Protein AF-A0A7W7J0P4-F1 (afdb_monomer)

Foldseek 3Di:
DVVVVVVVVVVVVVVVVVVLVQVVVLVVQLQVCLQVLNLVSNVVQADPQAWEKEWEADPPPGIDIDTDDSVVVNVVSNPPDPPKHKHKAWDDWDWDDDPQKIKIKTWTFIDIPNHTDWTKIKIWIWGQDPNHIHTRYIYMYTGD

Nearest PDB structures (foldseek):
  2rgq-assembly1_A  TM=7.871E-01  e=9.378E-07  Nostoc punctiforme PCC 73102
  3cnx-assembly1_A  TM=7.453E-01  e=5.938E-07  Streptomyces avermitilis
  3gwr-assembly1_A  TM=6.863E-01  e=5.834E-06  Thiobacillus denitrificans ATCC 25259
  6ihj-assembly1_B  TM=7.638E-01  e=4.308E-05  Drosophila melanogaster
  4j9a-assembly4_D  TM=6.340E-01  e=1.253E-03  Pseudomonas aeruginosa PAO1

Secondary structure (DSSP, 8-state):
-HHHHHHHHHHHHHHHHHHHHHHHHHHHHHHHHHHTT-HHHHHTTEEEEEEEEEEEE-TTT--EEEEE-HHHHHHHHHTS-TT--EEEEE---EEEEETTEEEEEEEEEEEETTEEEEEEEEEEEEEEETTEEEEEEEEEEEE-

Solvent-accessible surface area (backbone atoms only — not comparable to full-atom values): 7661 Å² total; per-residue (Å²): 108,73,66,59,55,53,53,51,54,52,54,54,51,52,51,56,53,50,51,54,52,52,53,51,50,43,52,50,47,32,50,50,14,57,65,68,36,32,46,69,54,26,48,76,32,40,41,98,73,44,46,40,36,39,32,44,52,40,97,86,83,46,74,43,80,45,81,48,57,64,70,57,53,40,48,52,46,55,62,55,56,87,88,62,50,59,47,76,45,76,74,50,82,48,79,48,76,58,92,55,34,36,41,36,44,30,40,33,42,32,28,46,73,90,35,84,63,35,34,37,36,38,41,38,33,33,38,53,56,94,91,37,69,23,36,39,33,41,38,35,40,42,39,111

InterPro domains:
  IPR032710 NTF2-like domain superfamily [SSF54427] (18-143)

Sequence (144 aa):
MKFYLILLSLLFSCNCIAQKQELQRTIEQFFEGFHQKDSIKMKLVCSDKMILQSISENSIKGNKLSDESVKDFYKSIATIPTNLKFQEKILSYSIQIDGSMAHVWTPYEFYVNDKLSHSGVNAFTLFKENDKWKIIYLIDTRRK

Organism: NCBI:txid1617283

Structure (mmCIF, N/CA/C/O backbone):
data_AF-A0A7W7J0P4-F1
#
_entry.id   AF-A0A7W7J0P4-F1
#
loop_
_atom_site.group_PDB
_atom_site.id
_atom_site.type_symbol
_atom_site.label_atom_id
_atom_site.label_alt_id
_atom_site.label_comp_id
_atom_site.label_asym_id
_atom_site.label_entity_id
_atom_site.label_seq_id
_atom_site.pdbx_PDB_ins_code
_atom_site.Cartn_x
_atom_site.Cartn_y
_atom_site.Cartn_z
_atom_site.occupancy
_atom_site.B_iso_or_equiv
_atom_site.auth_seq_id
_atom_site.auth_comp_id
_atom_site.auth_asym_id
_atom_site.auth_atom_id
_atom_site.pdbx_PDB_model_num
ATOM 1 N N . MET A 1 1 ? -12.323 20.250 40.660 1.00 62.19 1 MET A N 1
ATOM 2 C CA . MET A 1 1 ? -12.728 20.406 39.240 1.00 62.19 1 MET A CA 1
ATOM 3 C C . MET A 1 1 ? -11.533 20.513 38.289 1.00 62.19 1 MET A C 1
ATOM 5 O O . MET A 1 1 ? -11.464 19.697 37.384 1.00 62.19 1 MET A O 1
ATOM 9 N N . LYS A 1 2 ? -10.552 21.411 38.509 1.00 72.81 2 LYS A N 1
ATOM 10 C CA . LYS A 1 2 ? -9.335 21.509 37.662 1.00 72.81 2 LYS A CA 1
ATOM 11 C C . LYS A 1 2 ? -8.554 20.191 37.512 1.00 72.81 2 LYS A C 1
ATOM 13 O O . LYS A 1 2 ? -8.187 19.841 36.402 1.00 72.81 2 LYS A O 1
ATOM 18 N N . PHE A 1 3 ? -8.360 19.437 38.598 1.00 82.31 3 PHE A N 1
ATOM 19 C CA . PHE A 1 3 ? -7.656 18.145 38.554 1.00 82.31 3 PHE A CA 1
ATOM 20 C C . PHE A 1 3 ? -8.370 17.098 37.678 1.00 82.31 3 PHE A C 1
ATOM 22 O O . PHE A 1 3 ? -7.740 16.460 36.845 1.00 82.31 3 PHE A O 1
ATOM 29 N N . TYR A 1 4 ? -9.698 16.985 37.794 1.00 83.81 4 TYR A N 1
ATOM 30 C CA . TYR A 1 4 ? -10.500 16.075 36.967 1.00 83.81 4 TYR A CA 1
ATOM 31 C C . TYR A 1 4 ? -10.502 16.470 35.482 1.00 83.81 4 TYR A C 1
ATOM 33 O O . TYR A 1 4 ? -10.472 15.595 34.624 1.00 83.81 4 TYR A O 1
ATOM 41 N N . LEU A 1 5 ? -10.474 17.773 35.172 1.00 81.56 5 LEU A N 1
ATOM 42 C CA . LEU A 1 5 ? -10.350 18.267 33.794 1.00 81.56 5 LEU A CA 1
ATOM 43 C C . LEU A 1 5 ? -8.983 17.928 33.177 1.00 81.56 5 LEU A C 1
ATOM 45 O O . LEU A 1 5 ? -8.928 17.532 32.017 1.00 81.56 5 LEU A O 1
ATOM 49 N N . ILE A 1 6 ? -7.899 18.033 33.955 1.00 84.19 6 ILE A N 1
ATOM 50 C CA . ILE A 1 6 ? -6.547 17.634 33.525 1.00 84.19 6 ILE A CA 1
ATOM 51 C C . ILE A 1 6 ? -6.470 16.117 33.310 1.00 84.19 6 ILE A C 1
ATOM 53 O O . ILE A 1 6 ? -5.892 15.653 32.331 1.00 84.19 6 ILE A O 1
ATOM 57 N N . LEU A 1 7 ? -7.076 15.329 34.200 1.00 83.62 7 LEU A N 1
ATOM 58 C CA . LEU A 1 7 ? -7.094 13.874 34.063 1.00 83.62 7 LEU A CA 1
ATOM 59 C C . LEU A 1 7 ? -7.886 13.430 32.822 1.00 83.62 7 LEU A C 1
ATOM 61 O O . LEU A 1 7 ? -7.439 12.552 32.089 1.00 83.62 7 LEU A O 1
ATOM 65 N N . LEU A 1 8 ? -9.029 14.067 32.547 1.00 83.38 8 LEU A N 1
ATOM 66 C CA . LEU A 1 8 ? -9.840 13.771 31.366 1.00 83.38 8 LEU A CA 1
ATOM 67 C C . LEU A 1 8 ? -9.095 14.104 30.062 1.00 83.38 8 LEU A C 1
ATOM 69 O O . LEU A 1 8 ? -9.104 13.297 29.135 1.00 83.38 8 LEU A O 1
ATOM 73 N N . SER A 1 9 ? -8.404 15.248 29.987 1.00 78.88 9 SER A N 1
ATOM 74 C CA . SER A 1 9 ? -7.643 15.628 28.786 1.00 78.88 9 SER A CA 1
ATOM 75 C C . SER A 1 9 ? -6.445 14.706 28.514 1.00 78.88 9 SER A C 1
ATOM 77 O O . SER A 1 9 ? -6.151 14.402 27.352 1.00 78.88 9 SER A O 1
ATOM 79 N N . LEU A 1 10 ? -5.792 14.199 29.566 1.00 82.31 10 LEU A N 1
ATOM 80 C CA . LEU A 1 10 ? -4.732 13.189 29.459 1.00 82.31 10 LEU A CA 1
ATOM 81 C C . LEU A 1 10 ? -5.251 11.882 28.839 1.00 82.31 10 LEU A C 1
ATOM 83 O O . LEU A 1 10 ? -4.636 11.361 27.908 1.00 82.31 10 LEU A O 1
ATOM 87 N N . LEU A 1 11 ? -6.412 11.390 29.285 1.00 81.19 11 LEU A N 1
ATOM 88 C CA . LEU A 1 11 ? -7.006 10.151 28.766 1.00 81.19 11 LEU A CA 1
ATOM 89 C C . LEU A 1 11 ? -7.367 10.251 27.275 1.00 81.19 11 LEU A C 1
ATOM 91 O O . LEU A 1 11 ? -7.097 9.320 26.513 1.00 81.19 11 LEU A O 1
ATOM 95 N N . PHE A 1 12 ? -7.924 11.380 26.825 1.00 74.75 12 PHE A N 1
ATOM 96 C CA . PHE A 1 12 ? -8.232 11.593 25.403 1.00 74.75 12 PHE A CA 1
ATOM 97 C C . PHE A 1 12 ? -6.973 11.625 24.525 1.00 74.75 12 PHE A C 1
ATOM 99 O O . PHE A 1 12 ? -6.954 11.039 23.440 1.00 74.75 12 PHE A O 1
ATOM 106 N N . SER A 1 13 ? -5.902 12.257 25.008 1.00 78.00 13 SER A N 1
ATOM 107 C CA . SER A 1 13 ? -4.634 12.351 24.275 1.00 78.00 13 SER A CA 1
ATOM 108 C C . SER A 1 13 ? -3.982 10.975 24.086 1.00 78.00 13 SER A C 1
ATOM 110 O O . SER A 1 13 ? -3.532 10.652 22.986 1.00 78.00 13 SER A O 1
ATOM 112 N N . CYS A 1 14 ? -3.999 10.125 25.121 1.00 79.12 14 CYS A N 1
ATOM 113 C CA . CYS A 1 14 ? -3.495 8.750 25.041 1.00 79.12 14 CYS A CA 1
ATOM 114 C C . CYS A 1 14 ? -4.261 7.897 24.019 1.00 79.12 14 CYS A C 1
ATOM 116 O O . CYS A 1 14 ? -3.639 7.157 23.259 1.00 79.12 14 CYS A O 1
ATOM 118 N N . ASN A 1 15 ? -5.591 8.029 23.957 1.00 79.56 15 ASN A N 1
ATOM 119 C CA . ASN A 1 15 ? -6.412 7.297 22.987 1.00 79.56 15 ASN A CA 1
ATOM 120 C C . ASN A 1 15 ? -6.069 7.674 21.537 1.00 79.56 15 ASN A C 1
ATOM 122 O O . ASN A 1 15 ? -5.945 6.796 20.688 1.00 79.56 15 ASN A O 1
ATOM 126 N N . CYS A 1 16 ? -5.859 8.963 21.254 1.00 81.31 16 CYS A N 1
ATOM 1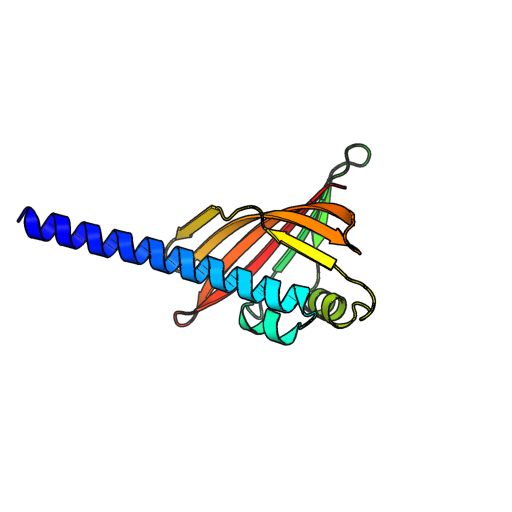27 C CA . CYS A 1 16 ? -5.465 9.421 19.918 1.00 81.31 16 CYS A CA 1
ATOM 128 C C . CYS A 1 16 ? -4.097 8.855 19.496 1.00 81.31 16 CYS A C 1
ATOM 130 O O . CYS A 1 16 ? -3.936 8.383 18.370 1.00 81.31 16 CYS A O 1
ATOM 132 N N . ILE A 1 17 ? -3.119 8.847 20.410 1.00 86.25 17 ILE A N 1
ATOM 133 C CA . ILE A 1 17 ? -1.790 8.271 20.151 1.00 86.25 17 ILE A CA 1
ATOM 134 C C . ILE A 1 17 ? -1.894 6.763 19.887 1.00 86.25 17 ILE A C 1
ATOM 136 O O . ILE A 1 17 ? -1.303 6.272 18.925 1.00 86.25 17 ILE A O 1
ATOM 140 N N . ALA A 1 18 ? -2.680 6.040 20.690 1.00 89.25 18 ALA A N 1
ATOM 141 C CA . ALA A 1 18 ? -2.889 4.605 20.521 1.00 89.25 18 ALA A CA 1
ATOM 142 C C . ALA A 1 18 ? -3.512 4.269 19.155 1.00 89.25 18 ALA A C 1
ATOM 144 O O . ALA A 1 18 ? -2.993 3.414 18.441 1.00 89.25 18 ALA A O 1
ATOM 145 N N . GLN A 1 19 ? -4.551 4.999 18.737 1.00 90.25 19 GLN A N 1
ATOM 146 C CA . GLN A 1 19 ? -5.185 4.777 17.432 1.00 90.25 19 GLN A CA 1
ATOM 147 C C . GLN A 1 19 ? -4.230 5.043 16.262 1.00 90.25 19 GLN A C 1
ATOM 149 O O . GLN A 1 19 ? -4.186 4.263 15.312 1.00 90.25 19 GLN A O 1
ATOM 154 N N . LYS A 1 20 ? -3.416 6.107 16.332 1.00 94.50 20 LYS A N 1
ATOM 155 C CA . LYS A 1 20 ? -2.379 6.371 15.319 1.00 94.50 20 LYS A CA 1
ATOM 156 C C . LYS A 1 20 ? -1.368 5.229 15.232 1.00 94.50 20 LYS A C 1
ATOM 158 O O . LYS A 1 20 ? -0.985 4.837 14.132 1.00 94.50 20 LYS A O 1
ATOM 163 N N . GLN A 1 21 ? -0.967 4.669 16.372 1.00 96.06 21 GLN A N 1
ATOM 164 C CA . GLN A 1 21 ? -0.040 3.542 16.407 1.00 96.06 21 GLN A CA 1
ATOM 165 C C . GLN A 1 21 ? -0.657 2.256 15.833 1.00 96.06 21 GLN A C 1
ATOM 167 O O . GLN A 1 21 ? 0.028 1.523 15.124 1.00 96.06 21 GLN A O 1
ATOM 172 N N . GLU A 1 22 ? -1.938 1.982 16.086 1.00 96.75 22 GLU A N 1
ATOM 173 C CA . GLU A 1 22 ? -2.655 0.847 15.482 1.00 96.75 22 GLU A CA 1
ATOM 174 C C . GLU A 1 22 ? -2.760 0.969 13.954 1.00 96.75 22 GLU A C 1
ATOM 176 O O . GLU A 1 22 ? -2.529 -0.009 13.238 1.00 96.75 22 GLU A O 1
ATOM 181 N N . LEU A 1 23 ? -3.059 2.168 13.445 1.00 97.75 23 LEU A N 1
ATOM 182 C CA . LEU A 1 23 ? -3.102 2.452 12.007 1.00 97.75 23 LEU A CA 1
ATOM 183 C C . LEU A 1 23 ? -1.736 2.241 11.352 1.00 97.75 23 LEU A C 1
ATOM 185 O O . LEU A 1 23 ? -1.643 1.552 10.336 1.00 97.75 23 LEU A O 1
ATOM 189 N N . GLN A 1 24 ? -0.675 2.780 11.959 1.00 98.00 24 GLN A N 1
ATOM 190 C CA . GLN A 1 24 ? 0.688 2.580 11.473 1.00 98.00 24 GLN A CA 1
ATOM 191 C C . GLN A 1 24 ? 1.050 1.090 11.449 1.00 98.00 24 GLN A C 1
ATOM 193 O O . GLN A 1 24 ? 1.498 0.598 10.419 1.00 98.00 24 GLN A O 1
ATOM 198 N N . ARG A 1 25 ? 0.768 0.342 12.525 1.00 97.88 25 ARG A N 1
ATOM 199 C CA . ARG A 1 25 ? 1.011 -1.111 12.581 1.00 97.88 25 ARG A CA 1
ATOM 200 C C . ARG A 1 25 ? 0.243 -1.884 11.511 1.00 97.88 25 ARG A C 1
ATOM 202 O O . ARG A 1 25 ? 0.774 -2.835 10.950 1.00 97.88 25 ARG A O 1
ATOM 209 N N . THR A 1 26 ? -0.994 -1.485 11.219 1.00 98.38 26 THR A N 1
ATOM 210 C CA . THR A 1 26 ? -1.812 -2.107 10.163 1.00 98.38 26 THR A CA 1
ATOM 211 C C . THR A 1 26 ? -1.144 -1.951 8.794 1.00 98.38 26 THR A C 1
ATOM 213 O O . THR A 1 26 ? -1.060 -2.907 8.024 1.00 98.38 26 THR A O 1
ATOM 216 N N . ILE A 1 27 ? -0.608 -0.762 8.508 1.00 98.50 27 ILE A N 1
ATOM 217 C CA . ILE A 1 27 ? 0.123 -0.480 7.266 1.00 98.50 27 ILE A CA 1
ATOM 218 C C . ILE A 1 27 ? 1.493 -1.179 7.253 1.00 98.50 27 ILE A C 1
ATOM 220 O O . ILE A 1 27 ? 1.891 -1.732 6.233 1.00 98.50 27 ILE A O 1
ATOM 224 N N . GLU A 1 28 ? 2.199 -1.239 8.381 1.00 98.31 28 GLU A N 1
ATOM 225 C CA . GLU A 1 28 ? 3.453 -1.994 8.504 1.00 98.31 28 GLU A CA 1
ATOM 226 C C . GLU A 1 28 ? 3.244 -3.488 8.227 1.00 98.31 28 GLU A C 1
ATOM 228 O O . GLU A 1 28 ? 4.034 -4.082 7.502 1.00 98.31 28 GLU A O 1
ATOM 233 N N . GLN A 1 29 ? 2.156 -4.088 8.721 1.00 98.44 29 GLN A N 1
ATOM 234 C CA . GLN A 1 29 ? 1.792 -5.478 8.419 1.00 98.44 29 GLN A CA 1
ATOM 235 C C . GLN A 1 29 ? 1.483 -5.695 6.933 1.00 98.44 29 GLN A C 1
ATOM 237 O O . GLN A 1 29 ? 1.863 -6.727 6.372 1.00 98.44 29 GLN A O 1
ATOM 242 N N . PHE A 1 30 ? 0.836 -4.723 6.281 1.00 98.62 30 PHE A N 1
ATOM 243 C CA . PHE A 1 30 ? 0.640 -4.743 4.831 1.00 98.62 30 PHE A CA 1
ATOM 244 C C . PHE A 1 30 ? 1.988 -4.776 4.101 1.00 98.62 30 PHE A C 1
ATOM 246 O O . PHE A 1 30 ? 2.213 -5.660 3.272 1.00 98.62 30 PHE A O 1
ATOM 253 N N . PHE A 1 31 ? 2.909 -3.871 4.449 1.00 98.44 31 PHE A N 1
ATOM 254 C CA . PHE A 1 31 ? 4.240 -3.822 3.841 1.00 98.44 31 PHE A CA 1
ATOM 255 C C . PHE A 1 31 ? 5.103 -5.034 4.190 1.00 98.44 31 PHE A C 1
ATOM 257 O O . PHE A 1 31 ? 5.908 -5.473 3.375 1.00 98.44 31 PHE A O 1
ATOM 264 N N . GLU A 1 32 ? 4.934 -5.619 5.370 1.00 98.19 32 GLU A N 1
ATOM 265 C CA . GLU A 1 32 ? 5.619 -6.850 5.738 1.00 98.19 32 GLU A CA 1
ATOM 266 C C . GLU A 1 32 ? 5.197 -8.003 4.816 1.00 98.19 32 GLU A C 1
ATOM 268 O O . GLU A 1 32 ? 6.058 -8.678 4.251 1.00 98.19 32 GLU A O 1
ATOM 273 N N . GLY A 1 33 ? 3.889 -8.188 4.600 1.00 97.81 33 GLY A N 1
ATOM 274 C CA . GLY A 1 33 ? 3.376 -9.156 3.628 1.00 97.81 33 GLY A CA 1
ATOM 275 C C . GLY A 1 33 ? 3.837 -8.850 2.202 1.00 97.81 33 GLY A C 1
ATOM 276 O O . GLY A 1 33 ? 4.278 -9.749 1.490 1.00 97.81 33 GLY A O 1
ATOM 277 N N . PHE A 1 34 ? 3.829 -7.575 1.811 1.00 97.75 34 PHE A N 1
ATOM 278 C CA . PHE A 1 34 ? 4.306 -7.116 0.508 1.00 97.75 34 PHE A CA 1
ATOM 279 C C . PHE A 1 34 ? 5.771 -7.504 0.262 1.00 97.75 34 PHE A C 1
ATOM 281 O O . PHE A 1 34 ? 6.065 -8.188 -0.716 1.00 97.75 34 PHE A O 1
ATOM 288 N N . HIS A 1 35 ? 6.684 -7.169 1.176 1.00 97.06 35 HIS A N 1
ATOM 289 C CA . HIS A 1 35 ? 8.109 -7.498 1.051 1.00 97.06 35 HIS A CA 1
ATOM 290 C C . HIS A 1 35 ? 8.391 -9.002 1.154 1.00 97.06 35 HIS A C 1
ATOM 292 O O . HIS A 1 35 ? 9.308 -9.509 0.506 1.00 97.06 35 HIS A O 1
ATOM 298 N N . GLN A 1 36 ? 7.587 -9.736 1.928 1.00 96.75 36 GLN A N 1
ATOM 299 C CA . GLN A 1 36 ? 7.663 -11.198 2.027 1.00 96.75 36 GLN A CA 1
ATOM 300 C C . GLN A 1 36 ? 7.036 -11.914 0.820 1.00 96.75 36 GLN A C 1
ATOM 302 O O . GLN A 1 36 ? 7.122 -13.138 0.740 1.00 96.75 36 GLN A O 1
ATOM 307 N N . LYS A 1 37 ? 6.435 -11.177 -0.130 1.00 96.81 37 LYS A N 1
ATOM 308 C CA . LYS A 1 37 ? 5.657 -11.720 -1.260 1.00 96.81 37 LYS A CA 1
ATOM 309 C C . LYS A 1 37 ? 4.473 -12.585 -0.793 1.00 96.81 37 LYS A C 1
ATOM 311 O O . LYS A 1 37 ? 3.977 -13.442 -1.523 1.00 96.81 37 LYS A O 1
ATOM 316 N N . ASP A 1 38 ? 4.004 -12.346 0.429 1.00 96.81 38 ASP A N 1
ATOM 317 C CA . ASP A 1 38 ? 2.934 -13.079 1.091 1.00 96.81 38 ASP A CA 1
ATOM 318 C C . ASP A 1 38 ? 1.611 -12.316 0.961 1.00 96.81 38 ASP A C 1
ATOM 320 O O . ASP A 1 38 ? 1.211 -11.507 1.805 1.00 96.81 38 ASP A O 1
ATOM 324 N N . SER A 1 39 ? 0.896 -12.612 -0.124 1.00 96.00 39 SER A N 1
ATOM 325 C CA . SER A 1 39 ? -0.425 -12.030 -0.369 1.00 96.00 39 SER A CA 1
ATOM 326 C C . SER A 1 39 ? -1.489 -12.457 0.653 1.00 96.00 39 SER A C 1
ATOM 328 O O . SER A 1 39 ? -2.493 -11.761 0.797 1.00 96.00 39 SER A O 1
ATOM 330 N N . ILE A 1 40 ? -1.304 -13.569 1.378 1.00 96.06 40 ILE A N 1
ATOM 331 C CA . ILE A 1 40 ? -2.238 -14.005 2.428 1.00 96.06 40 ILE A CA 1
ATOM 332 C C . ILE A 1 40 ? -2.091 -13.078 3.631 1.00 96.06 40 ILE A C 1
ATOM 334 O O . ILE A 1 40 ? -3.091 -12.575 4.142 1.00 96.06 40 ILE A O 1
ATOM 338 N N . LYS A 1 41 ? -0.853 -12.781 4.028 1.00 97.12 41 LYS A N 1
ATOM 339 C CA . LYS A 1 41 ? -0.557 -11.829 5.101 1.00 97.12 41 LYS A CA 1
ATOM 340 C C . LYS A 1 41 ? -1.071 -10.428 4.793 1.00 97.12 41 LYS A C 1
ATOM 342 O O . LYS A 1 41 ? -1.687 -9.812 5.657 1.00 97.12 41 LYS A O 1
ATOM 347 N N . MET A 1 42 ? -0.912 -9.960 3.554 1.00 98.06 42 MET A N 1
ATOM 348 C CA . MET A 1 42 ? -1.485 -8.676 3.125 1.00 98.06 42 MET A CA 1
ATOM 349 C C . MET A 1 42 ? -3.013 -8.655 3.274 1.00 98.06 42 MET A C 1
ATOM 351 O O . MET A 1 42 ? -3.569 -7.701 3.812 1.00 98.06 42 MET A O 1
ATOM 355 N N . LYS A 1 43 ? -3.706 -9.724 2.857 1.00 96.44 43 LYS A N 1
ATOM 356 C CA . LYS A 1 43 ? -5.174 -9.823 2.959 1.00 96.44 43 LYS A CA 1
ATOM 357 C C . LYS A 1 43 ? -5.692 -9.717 4.393 1.00 96.44 43 LYS A C 1
ATOM 359 O O . LYS A 1 43 ? -6.803 -9.239 4.589 1.00 96.44 43 LYS A O 1
ATOM 364 N N . LEU A 1 44 ? -4.908 -10.101 5.405 1.00 96.44 44 LEU A N 1
ATOM 365 C CA . LEU A 1 44 ? -5.328 -10.005 6.811 1.00 96.44 44 LEU A CA 1
ATOM 366 C C . LEU A 1 44 ? -5.624 -8.568 7.256 1.00 96.44 44 LEU A C 1
ATOM 368 O O . LEU A 1 44 ? -6.430 -8.378 8.169 1.00 96.44 44 LEU A O 1
ATOM 372 N N . VAL A 1 45 ? -5.019 -7.571 6.611 1.00 97.88 45 VAL A N 1
ATOM 373 C CA . VAL A 1 45 ? -5.198 -6.144 6.923 1.00 97.88 45 VAL A CA 1
ATOM 374 C C . VAL A 1 45 ? -5.965 -5.377 5.846 1.00 97.88 45 VAL A C 1
ATOM 376 O O . VAL A 1 45 ? -6.200 -4.183 5.998 1.00 97.88 45 VAL A O 1
ATOM 379 N N . CYS A 1 46 ? -6.419 -6.048 4.789 1.00 98.06 46 CYS A N 1
ATOM 380 C CA . CYS A 1 46 ? -7.251 -5.464 3.739 1.00 98.06 46 CYS A CA 1
ATOM 381 C C . CYS A 1 46 ? -8.719 -5.877 3.909 1.00 98.06 46 CYS A C 1
ATOM 383 O O . CYS A 1 46 ? -9.031 -6.929 4.468 1.00 98.06 46 CYS A O 1
ATOM 385 N N . SER A 1 47 ? -9.628 -5.036 3.428 1.00 97.25 47 SER A N 1
ATOM 386 C CA . SER A 1 47 ? -11.032 -5.396 3.228 1.00 97.25 47 SER A CA 1
ATOM 387 C C . SER A 1 47 ? -11.204 -6.150 1.909 1.00 97.25 47 SER A C 1
ATOM 389 O O . SER A 1 47 ? -10.526 -5.849 0.927 1.00 97.25 47 SER A O 1
ATOM 391 N N . ASP A 1 48 ? -12.188 -7.046 1.840 1.00 93.69 48 ASP A N 1
ATOM 392 C CA . ASP A 1 48 ? -12.582 -7.718 0.592 1.00 93.69 48 ASP A CA 1
ATOM 393 C C . ASP A 1 48 ? -13.114 -6.742 -0.478 1.00 93.69 48 ASP A C 1
ATOM 395 O O . ASP A 1 48 ? -13.223 -7.099 -1.650 1.00 93.69 48 ASP A O 1
ATOM 399 N N . LYS A 1 49 ? -13.434 -5.499 -0.086 1.00 93.88 49 LYS A N 1
ATOM 400 C CA . LYS A 1 49 ? -13.896 -4.414 -0.967 1.00 93.88 49 LYS A CA 1
ATOM 401 C C . LYS A 1 49 ? -12.806 -3.382 -1.281 1.00 93.88 49 LYS A C 1
ATOM 403 O O . LYS A 1 49 ? -13.134 -2.243 -1.605 1.00 93.88 49 LYS A O 1
ATOM 408 N N . MET A 1 50 ? -11.529 -3.743 -1.136 1.00 97.25 50 MET A N 1
ATOM 409 C CA . MET A 1 50 ? -10.425 -2.816 -1.384 1.00 97.25 50 MET A CA 1
ATOM 410 C C . MET A 1 50 ? -10.449 -2.277 -2.823 1.00 97.25 50 MET A C 1
ATOM 412 O O . MET A 1 50 ? -10.694 -3.020 -3.771 1.00 97.25 50 MET A O 1
ATOM 416 N N . ILE A 1 51 ? -10.167 -0.988 -2.985 1.00 98.31 51 ILE A N 1
ATOM 417 C CA . ILE A 1 51 ? -9.937 -0.350 -4.287 1.00 98.31 51 ILE A CA 1
ATOM 418 C C . ILE A 1 51 ? -8.438 -0.060 -4.421 1.00 98.31 51 ILE A C 1
ATOM 420 O O . ILE A 1 51 ? -7.791 0.317 -3.441 1.00 98.31 51 ILE A O 1
ATOM 424 N N . LEU A 1 52 ? -7.889 -0.239 -5.623 1.00 98.56 52 LEU A N 1
ATOM 425 C CA . LEU A 1 52 ? -6.500 0.082 -5.941 1.00 98.56 52 LEU A CA 1
ATOM 426 C C . LEU A 1 52 ? -6.435 0.984 -7.160 1.00 98.56 52 LEU A C 1
ATOM 428 O O . LEU A 1 52 ? -7.025 0.683 -8.198 1.00 98.56 52 LEU A O 1
ATOM 432 N N . GLN A 1 53 ? -5.686 2.070 -7.029 1.00 98.56 53 GLN A N 1
ATOM 433 C CA . GLN A 1 53 ? -5.411 2.989 -8.122 1.00 98.56 53 GLN A CA 1
ATOM 434 C C . GLN A 1 53 ? -3.943 3.399 -8.112 1.00 98.56 53 GLN A C 1
ATOM 436 O O . GLN A 1 53 ? -3.281 3.384 -7.081 1.00 98.56 53 GLN A O 1
ATOM 441 N N . SER A 1 54 ? -3.430 3.797 -9.267 1.00 97.81 54 SER A N 1
ATOM 442 C CA . SER A 1 54 ? -2.072 4.314 -9.390 1.00 97.81 54 SER A CA 1
ATOM 443 C C . SER A 1 54 ? -2.038 5.486 -10.353 1.00 97.81 54 SER A C 1
ATOM 445 O O . SER A 1 54 ? -2.720 5.483 -11.382 1.00 97.81 54 SER A O 1
ATOM 447 N N . ILE A 1 55 ? -1.241 6.494 -10.020 1.00 98.00 55 ILE A N 1
ATOM 448 C CA . ILE A 1 55 ? -0.967 7.663 -10.845 1.00 98.00 55 ILE A CA 1
ATOM 449 C C . ILE A 1 55 ? 0.492 7.584 -11.280 1.00 98.00 55 ILE A C 1
ATOM 451 O O . ILE A 1 55 ? 1.406 7.853 -10.500 1.00 98.00 55 ILE A O 1
ATOM 455 N N . SER A 1 56 ? 0.731 7.256 -12.549 1.00 96.44 56 SER A N 1
ATOM 456 C CA . SER A 1 56 ? 2.068 7.386 -13.128 1.00 96.44 56 SER A CA 1
ATOM 457 C C . SER A 1 56 ? 2.294 8.835 -13.547 1.00 96.44 56 SER A C 1
ATOM 459 O O . SER A 1 56 ? 1.548 9.344 -14.390 1.00 96.44 56 SER A O 1
ATOM 461 N N . GLU A 1 57 ? 3.315 9.485 -12.995 1.00 94.69 57 GLU A N 1
ATOM 462 C CA . GLU A 1 57 ? 3.680 10.861 -13.329 1.00 94.69 57 GLU A CA 1
ATOM 463 C C . GLU A 1 57 ? 4.839 10.868 -14.334 1.00 94.69 57 GLU A C 1
ATOM 465 O O . GLU A 1 57 ? 5.853 10.186 -14.161 1.00 94.69 57 GLU A O 1
ATOM 470 N N . ASN A 1 58 ? 4.688 11.624 -15.422 1.00 90.81 58 ASN A N 1
ATOM 471 C CA . ASN A 1 58 ? 5.720 11.768 -16.443 1.00 90.81 58 ASN A CA 1
ATOM 472 C C . ASN A 1 58 ? 5.748 13.206 -16.967 1.00 90.81 58 ASN A C 1
ATOM 474 O O . ASN A 1 58 ? 4.740 13.713 -17.456 1.00 90.81 58 ASN A O 1
ATOM 478 N N . SER A 1 59 ? 6.918 13.842 -16.927 1.00 84.44 59 SER A N 1
ATOM 479 C CA . SER A 1 59 ? 7.092 15.243 -17.332 1.00 84.44 59 SER A CA 1
ATOM 480 C C . SER A 1 59 ? 6.848 15.505 -18.823 1.00 84.44 59 SER A C 1
ATOM 482 O O . SER A 1 59 ? 6.562 16.637 -19.193 1.00 84.44 59 SER A O 1
ATOM 484 N N . ILE A 1 60 ? 6.944 14.480 -19.677 1.00 87.50 60 ILE A N 1
ATOM 485 C CA . ILE A 1 60 ? 6.804 14.604 -21.137 1.00 87.50 60 ILE A CA 1
ATOM 486 C C . ILE A 1 60 ? 5.412 14.156 -21.598 1.00 87.50 60 ILE A C 1
ATOM 488 O O . ILE A 1 60 ? 4.798 14.798 -22.443 1.00 87.50 60 ILE A O 1
ATOM 492 N N . LYS A 1 61 ? 4.916 13.033 -21.067 1.00 87.25 61 LYS A N 1
ATOM 493 C CA . LYS A 1 61 ? 3.658 12.394 -21.496 1.00 87.25 61 LYS A CA 1
ATOM 494 C C . LYS A 1 61 ? 2.443 12.788 -20.651 1.00 87.25 61 LYS A C 1
ATOM 496 O O . LYS A 1 61 ? 1.330 12.398 -20.993 1.00 87.25 61 LYS A O 1
ATOM 501 N N . GLY A 1 62 ? 2.654 13.539 -19.571 1.00 90.94 62 GLY A N 1
ATOM 502 C CA . GLY A 1 62 ? 1.624 13.874 -18.596 1.00 90.94 62 GLY A CA 1
ATOM 503 C C . GLY A 1 62 ? 1.333 12.731 -17.623 1.00 90.94 62 GLY A C 1
ATOM 504 O O . GLY A 1 62 ? 1.937 11.655 -17.671 1.00 90.94 62 GLY A O 1
ATOM 505 N N . ASN A 1 63 ? 0.391 12.993 -16.720 1.00 96.19 63 ASN A N 1
ATOM 506 C CA . ASN A 1 63 ? -0.011 12.055 -15.675 1.00 96.19 63 ASN A CA 1
ATOM 507 C C . ASN A 1 63 ? -1.099 11.106 -16.186 1.00 96.19 63 ASN A C 1
ATOM 509 O O . ASN A 1 63 ? -1.986 11.514 -16.937 1.00 96.19 63 ASN A O 1
ATOM 513 N N . LYS A 1 64 ? -1.065 9.849 -15.739 1.00 96.62 64 LYS A N 1
ATOM 514 C CA . LYS A 1 64 ? -2.076 8.839 -16.078 1.00 96.62 64 LYS A CA 1
ATOM 515 C C . LYS A 1 64 ? -2.567 8.134 -14.819 1.00 96.62 64 LYS A C 1
ATOM 517 O O . LYS A 1 64 ? -1.755 7.568 -14.096 1.00 96.62 64 LYS A O 1
ATOM 522 N N . LEU A 1 65 ? -3.884 8.144 -14.614 1.00 97.44 65 LEU A N 1
ATOM 523 C CA . LEU A 1 65 ? -4.578 7.342 -13.607 1.00 97.44 65 LEU A CA 1
ATOM 524 C C . LEU A 1 65 ? -4.911 5.961 -14.189 1.00 97.44 65 LEU A C 1
ATOM 526 O O . LEU A 1 65 ? -5.339 5.855 -15.342 1.00 97.44 65 LEU A O 1
ATOM 530 N N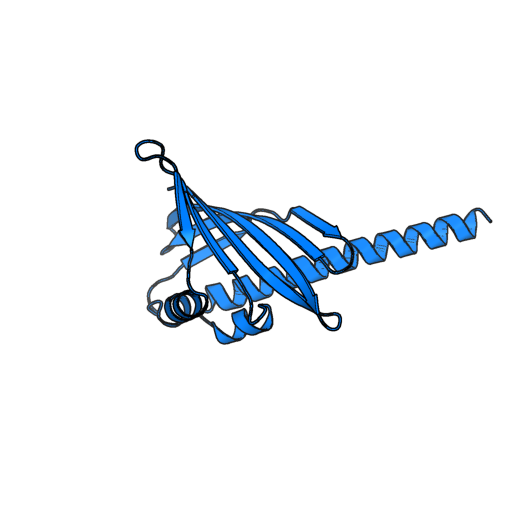 . SER A 1 66 ? -4.726 4.914 -13.396 1.00 97.38 66 SER A N 1
ATOM 531 C CA . SER A 1 66 ? -5.139 3.551 -13.729 1.00 97.38 66 SER A CA 1
ATOM 532 C C . SER A 1 66 ? -5.704 2.836 -12.514 1.00 97.38 66 SER A C 1
ATOM 534 O O . SER A 1 66 ? -5.132 2.937 -11.430 1.00 97.38 66 SER A O 1
ATOM 536 N N . ASP A 1 67 ? -6.766 2.069 -12.727 1.00 97.50 67 ASP A N 1
ATOM 537 C CA . ASP A 1 67 ? -7.292 1.116 -11.755 1.00 97.50 67 ASP A CA 1
ATOM 538 C C . ASP A 1 67 ? -6.508 -0.201 -11.801 1.00 97.50 67 ASP A C 1
ATOM 540 O O . ASP A 1 67 ? -6.103 -0.660 -12.875 1.00 97.50 67 ASP A O 1
ATOM 544 N N . GLU A 1 68 ? -6.335 -0.837 -10.642 1.00 94.62 68 GLU A N 1
ATOM 545 C CA . GLU A 1 68 ? -5.790 -2.189 -10.524 1.00 94.62 68 GLU A CA 1
ATOM 546 C C . GLU A 1 68 ? -6.807 -3.117 -9.846 1.00 94.62 68 GLU A C 1
ATOM 548 O O . GLU A 1 68 ? -7.419 -2.804 -8.826 1.00 94.62 68 GLU A O 1
ATOM 553 N N . SER A 1 69 ? -6.998 -4.303 -10.419 1.00 96.31 69 SER A N 1
ATOM 554 C CA . SER A 1 69 ? -7.812 -5.356 -9.814 1.00 96.31 69 SER A CA 1
ATOM 555 C C . SER A 1 69 ? -7.098 -5.916 -8.584 1.00 96.31 69 SER A C 1
ATOM 557 O O . SER A 1 69 ? -5.973 -6.398 -8.685 1.00 96.31 69 SER A O 1
ATOM 559 N N . VAL A 1 70 ? -7.771 -5.952 -7.430 1.00 95.38 70 VAL A N 1
ATOM 560 C CA . VAL A 1 70 ? -7.228 -6.535 -6.183 1.00 95.38 70 VAL A CA 1
ATOM 561 C C . VAL A 1 70 ? -6.749 -7.976 -6.376 1.00 95.38 70 VAL A C 1
ATOM 563 O O . VAL A 1 70 ? -5.734 -8.392 -5.816 1.00 95.38 70 VAL A O 1
ATOM 566 N N . LYS A 1 71 ? -7.459 -8.754 -7.200 1.00 95.56 71 LYS A N 1
ATOM 567 C CA . LYS A 1 71 ? -7.071 -10.130 -7.524 1.00 95.56 71 LYS A CA 1
ATOM 568 C C . LYS A 1 71 ? -5.737 -10.166 -8.270 1.00 95.56 71 LYS A C 1
ATOM 570 O O . LYS A 1 71 ? -4.889 -10.999 -7.949 1.00 95.56 71 LYS A O 1
ATOM 575 N N . ASP A 1 72 ? -5.574 -9.290 -9.255 1.00 95.81 72 ASP A N 1
ATOM 576 C CA . ASP A 1 72 ? -4.367 -9.238 -10.078 1.00 95.81 72 ASP A CA 1
ATOM 577 C C . ASP A 1 72 ? -3.194 -8.648 -9.302 1.00 95.81 72 ASP A C 1
ATOM 579 O O . ASP A 1 72 ? -2.090 -9.170 -9.422 1.00 95.81 72 ASP A O 1
ATOM 583 N N . PHE A 1 73 ? -3.447 -7.684 -8.415 1.00 96.19 73 PHE A N 1
ATOM 584 C CA . PHE A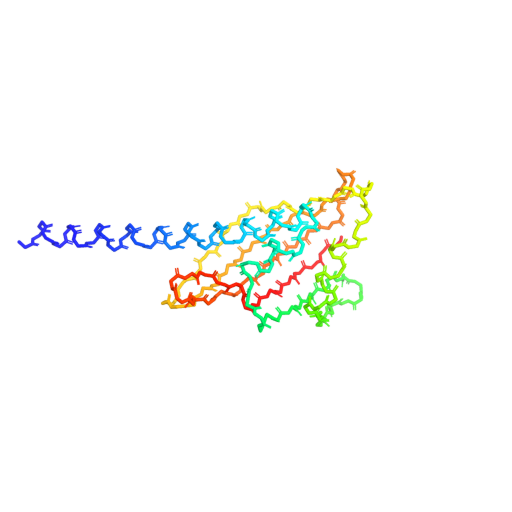 1 73 ? -2.468 -7.170 -7.463 1.00 96.19 73 PHE A CA 1
ATOM 585 C C . PHE A 1 73 ? -1.910 -8.287 -6.574 1.00 96.19 73 PHE A C 1
ATOM 587 O O . PHE A 1 73 ? -0.714 -8.556 -6.576 1.00 96.19 73 PHE A O 1
ATOM 594 N N . TYR A 1 74 ? -2.759 -9.038 -5.866 1.00 96.50 74 TYR A N 1
ATOM 595 C CA . TYR A 1 74 ? -2.264 -10.131 -5.020 1.00 96.50 74 TYR A CA 1
ATOM 596 C C . TYR A 1 74 ? -1.548 -11.225 -5.813 1.00 96.50 74 TYR A C 1
ATOM 598 O O . TYR A 1 74 ? -0.559 -11.788 -5.338 1.00 96.50 74 TYR A O 1
ATOM 606 N N . LYS A 1 75 ? -2.027 -11.521 -7.026 1.00 96.38 75 LYS A N 1
ATOM 607 C CA . LYS A 1 75 ? -1.354 -12.455 -7.928 1.00 96.38 75 LYS A CA 1
ATOM 608 C C . LYS A 1 75 ? 0.014 -11.919 -8.350 1.00 96.38 75 LYS A C 1
ATOM 610 O O . LYS A 1 75 ? 0.966 -12.696 -8.368 1.00 96.38 75 LYS A O 1
ATOM 615 N N . SER A 1 76 ? 0.131 -10.633 -8.676 1.00 95.25 76 SER A N 1
ATOM 616 C CA . SER A 1 76 ? 1.392 -10.024 -9.097 1.00 95.25 76 SER A CA 1
ATOM 617 C C . SER A 1 76 ? 2.428 -10.133 -7.982 1.00 95.25 76 SER A C 1
ATOM 619 O O . SER A 1 76 ? 3.518 -10.619 -8.256 1.00 95.25 76 SER A O 1
ATOM 621 N N . ILE A 1 77 ? 2.054 -9.854 -6.726 1.00 95.81 77 ILE A N 1
ATOM 622 C CA . ILE A 1 77 ? 2.931 -9.999 -5.552 1.00 95.81 77 ILE A CA 1
ATOM 623 C C . ILE A 1 77 ? 3.367 -11.449 -5.327 1.00 95.81 77 ILE A C 1
ATOM 625 O O . ILE A 1 77 ? 4.561 -11.724 -5.209 1.00 95.81 77 ILE A O 1
ATOM 629 N N . ALA A 1 78 ? 2.421 -12.390 -5.316 1.00 94.69 78 ALA A N 1
ATOM 630 C CA . ALA A 1 78 ? 2.714 -13.802 -5.061 1.00 94.69 78 ALA A CA 1
ATOM 631 C C . ALA A 1 78 ? 3.544 -14.467 -6.176 1.00 94.69 78 ALA A C 1
ATOM 633 O O . ALA A 1 78 ? 4.149 -15.514 -5.957 1.00 94.69 78 ALA A O 1
ATOM 634 N N . THR A 1 79 ? 3.562 -13.883 -7.379 1.00 95.56 79 THR A N 1
ATOM 635 C CA . THR A 1 79 ? 4.297 -14.412 -8.541 1.00 95.56 79 THR A CA 1
ATOM 636 C C . THR A 1 79 ? 5.635 -13.716 -8.784 1.00 95.56 79 THR A C 1
ATOM 638 O O . THR A 1 79 ? 6.338 -14.080 -9.729 1.00 95.56 79 THR A O 1
ATOM 641 N N . ILE A 1 80 ? 6.030 -12.758 -7.932 1.00 93.75 80 ILE A N 1
ATOM 642 C CA . ILE A 1 80 ? 7.341 -12.110 -8.034 1.00 93.75 80 ILE A CA 1
ATOM 643 C C . ILE A 1 80 ? 8.440 -13.178 -7.908 1.00 93.75 80 ILE A C 1
ATOM 645 O O . ILE A 1 80 ? 8.489 -13.884 -6.896 1.00 93.75 80 ILE A O 1
ATOM 649 N N . PRO A 1 81 ? 9.372 -13.273 -8.877 1.00 94.12 81 PRO A N 1
ATOM 650 C CA . PRO A 1 81 ? 10.460 -14.242 -8.832 1.00 94.12 81 PRO A CA 1
ATOM 651 C C . PRO A 1 81 ? 11.236 -14.190 -7.513 1.00 94.12 81 PRO A C 1
ATOM 653 O O . PRO A 1 81 ? 11.530 -13.113 -6.988 1.00 94.12 81 PRO A O 1
ATOM 656 N N . THR A 1 82 ? 11.595 -15.347 -6.959 1.00 90.19 82 THR A N 1
ATOM 657 C CA . THR A 1 82 ? 12.297 -15.436 -5.665 1.00 90.19 82 THR A CA 1
ATOM 658 C C . THR A 1 82 ? 13.663 -14.752 -5.692 1.00 90.19 82 THR A C 1
ATOM 660 O O . THR A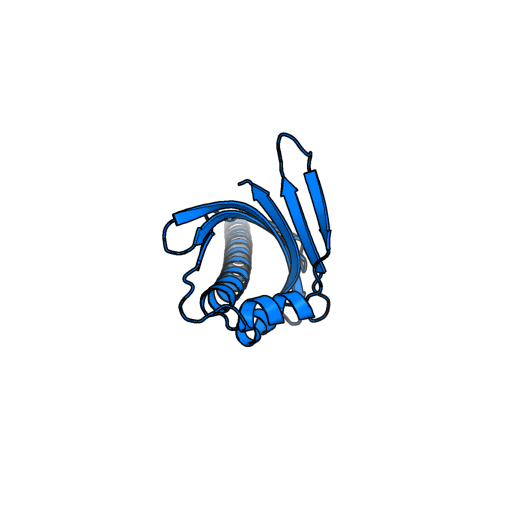 1 82 ? 14.068 -14.167 -4.692 1.00 90.19 82 THR A O 1
ATOM 663 N N . ASN A 1 83 ? 14.329 -14.749 -6.849 1.00 93.12 83 ASN A N 1
ATOM 664 C CA . ASN A 1 83 ? 15.610 -14.080 -7.077 1.00 93.12 83 ASN A CA 1
ATOM 665 C C . ASN A 1 83 ? 15.508 -12.550 -7.218 1.00 93.12 83 ASN A C 1
ATOM 667 O O . ASN A 1 83 ? 16.533 -11.876 -7.131 1.00 93.12 83 ASN A O 1
ATOM 671 N N . LEU A 1 84 ? 14.311 -11.995 -7.435 1.00 94.06 84 LEU A N 1
ATOM 672 C CA . LEU A 1 84 ? 14.112 -10.552 -7.486 1.00 94.06 84 LEU A CA 1
ATOM 673 C C . LEU A 1 84 ? 13.972 -10.010 -6.063 1.00 94.06 84 LEU A C 1
ATOM 675 O O . LEU A 1 84 ? 13.031 -10.368 -5.346 1.00 94.06 84 LEU A O 1
ATOM 679 N N . LYS A 1 85 ? 14.886 -9.125 -5.666 1.00 94.38 85 LYS A N 1
ATOM 680 C CA . LYS A 1 85 ? 14.778 -8.369 -4.417 1.00 94.38 85 LYS A CA 1
ATOM 681 C C . LYS A 1 85 ? 14.140 -7.022 -4.711 1.00 94.38 85 LYS A C 1
ATOM 683 O O . LYS A 1 85 ? 14.577 -6.322 -5.623 1.00 94.38 85 LYS A O 1
ATOM 688 N N . PHE A 1 86 ? 13.137 -6.649 -3.933 1.00 97.00 86 PHE A N 1
ATOM 689 C CA . PHE A 1 86 ? 12.587 -5.304 -3.951 1.00 97.00 86 PHE A CA 1
ATOM 690 C C . PHE A 1 86 ? 12.278 -4.857 -2.529 1.00 97.00 86 PHE A C 1
ATOM 692 O O . PHE A 1 86 ? 12.054 -5.690 -1.651 1.00 97.00 86 PHE A O 1
ATOM 699 N N . GLN A 1 87 ? 12.292 -3.550 -2.318 1.00 97.38 87 GLN A N 1
ATOM 700 C CA . GLN A 1 87 ? 11.991 -2.936 -1.037 1.00 97.38 87 GLN A CA 1
ATOM 701 C C . GLN A 1 87 ? 11.300 -1.607 -1.288 1.00 97.38 87 GLN A C 1
ATOM 703 O O . GLN A 1 87 ? 11.860 -0.733 -1.943 1.00 97.38 87 GLN A O 1
ATOM 708 N N . GLU A 1 88 ? 10.121 -1.431 -0.715 1.00 98.06 88 GLU A N 1
ATOM 709 C CA . GLU A 1 88 ? 9.502 -0.125 -0.575 1.00 98.06 88 GLU A CA 1
ATOM 710 C C . GLU A 1 88 ? 9.800 0.403 0.827 1.00 98.06 88 GLU A C 1
ATOM 712 O O . GLU A 1 88 ? 9.490 -0.217 1.848 1.00 98.06 88 GLU A O 1
ATOM 717 N N . LYS A 1 89 ? 10.504 1.527 0.892 1.00 98.25 89 LYS A N 1
ATOM 718 C CA . LYS A 1 89 ? 10.916 2.164 2.135 1.00 98.25 89 LYS A CA 1
ATOM 719 C C . LYS A 1 89 ? 10.002 3.345 2.410 1.00 98.25 89 LYS A C 1
ATOM 721 O O . LYS A 1 89 ? 10.056 4.351 1.707 1.00 98.25 89 LYS A O 1
ATOM 726 N N . ILE A 1 90 ? 9.206 3.229 3.466 1.00 98.38 90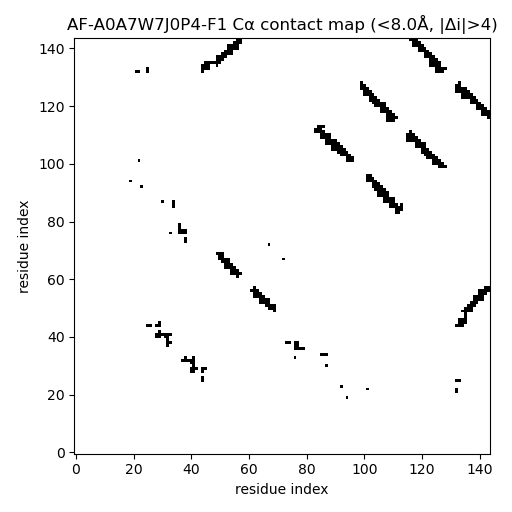 ILE A N 1
ATOM 727 C CA . ILE A 1 90 ? 8.331 4.301 3.935 1.00 98.38 90 ILE A CA 1
ATOM 728 C C . ILE A 1 90 ? 9.152 5.354 4.679 1.00 98.38 90 ILE A C 1
ATOM 730 O O . ILE A 1 90 ? 9.934 5.028 5.572 1.00 98.38 90 ILE A O 1
ATOM 734 N N . LEU A 1 91 ? 8.986 6.618 4.291 1.00 98.38 91 LEU A N 1
ATOM 735 C CA . LEU A 1 91 ? 9.763 7.742 4.816 1.00 98.38 91 LEU A CA 1
ATOM 736 C C . LEU A 1 91 ? 9.083 8.413 6.010 1.00 98.38 91 LEU A C 1
ATOM 738 O O . LEU A 1 91 ? 9.755 8.887 6.923 1.00 98.38 91 LEU A O 1
ATOM 742 N N . SER A 1 92 ? 7.754 8.483 5.998 1.00 98.12 92 SER A N 1
ATOM 743 C CA . SER A 1 92 ? 6.963 9.086 7.069 1.00 98.12 92 SER A CA 1
ATOM 744 C C . SER A 1 92 ? 5.505 8.632 7.016 1.00 98.12 92 SER A C 1
ATOM 746 O O . SER A 1 92 ? 5.049 8.077 6.017 1.00 98.12 92 SER A O 1
ATOM 748 N N . TYR A 1 93 ? 4.775 8.895 8.102 1.00 98.38 93 TYR A N 1
ATOM 749 C CA . TYR A 1 93 ? 3.338 8.666 8.212 1.00 98.38 93 TYR A CA 1
ATOM 750 C C . TYR A 1 93 ? 2.650 9.965 8.634 1.00 98.38 93 TYR A C 1
ATOM 752 O O . TYR A 1 93 ? 2.927 10.498 9.709 1.00 98.38 93 TYR A O 1
ATOM 760 N N . SER A 1 94 ? 1.727 10.463 7.814 1.00 98.38 94 SER A N 1
ATOM 761 C CA . SER A 1 94 ? 0.784 11.512 8.211 1.00 98.38 94 SER A CA 1
ATOM 762 C C . SER A 1 94 ? -0.608 10.906 8.324 1.00 98.38 94 SER A C 1
ATOM 764 O O . SER A 1 94 ? -1.134 10.390 7.341 1.00 98.38 94 SER A O 1
ATOM 766 N N . ILE A 1 95 ? -1.172 10.920 9.534 1.00 98.31 95 ILE A N 1
ATOM 767 C CA . ILE A 1 95 ? -2.388 10.176 9.888 1.00 98.31 95 ILE A CA 1
ATOM 768 C C . ILE A 1 95 ? -3.495 11.146 10.302 1.00 98.31 95 ILE A C 1
ATOM 770 O O . ILE A 1 95 ? -3.326 11.917 11.254 1.00 98.31 95 ILE A O 1
ATOM 774 N N . GLN A 1 96 ? -4.640 11.045 9.629 1.00 97.88 96 GLN A N 1
ATOM 775 C CA . GLN A 1 96 ? -5.896 11.706 9.980 1.00 97.88 96 GLN A CA 1
ATOM 776 C C . GLN A 1 96 ? -6.938 10.651 10.345 1.00 97.88 96 GLN A C 1
ATOM 778 O O . GLN A 1 96 ? -7.029 9.622 9.682 1.00 97.88 96 GLN A O 1
ATOM 783 N N . ILE A 1 97 ? -7.706 10.901 11.405 1.00 97.25 97 ILE A N 1
ATOM 784 C CA . ILE A 1 97 ? -8.688 9.954 11.939 1.00 97.25 97 ILE A CA 1
ATOM 785 C C . ILE A 1 97 ? -10.007 10.693 12.132 1.00 97.25 97 ILE A C 1
ATOM 787 O O . ILE A 1 97 ? -10.024 11.757 12.750 1.00 97.25 97 ILE A O 1
ATOM 791 N N . ASP A 1 98 ? -11.086 10.098 11.638 1.00 95.88 98 ASP A N 1
ATOM 792 C CA . ASP A 1 98 ? -12.464 10.502 11.891 1.00 95.88 98 ASP A CA 1
ATOM 793 C C . ASP A 1 98 ? -13.265 9.275 12.343 1.00 95.88 98 ASP A C 1
ATOM 795 O O . ASP A 1 98 ? -13.729 8.472 11.533 1.00 95.88 98 ASP A O 1
ATOM 799 N N . GLY A 1 99 ? -13.357 9.078 13.660 1.00 94.00 99 GLY A N 1
ATOM 800 C CA . GLY A 1 99 ? -14.080 7.954 14.256 1.00 94.00 99 GLY A CA 1
ATOM 801 C C . GLY A 1 99 ? -13.628 6.591 13.714 1.00 94.00 99 GLY A C 1
ATOM 802 O O . GLY A 1 99 ? -12.553 6.098 14.053 1.00 94.00 99 GLY A O 1
ATOM 803 N N . SER A 1 100 ? -14.474 5.965 12.893 1.00 96.88 100 SER A N 1
ATOM 804 C CA . SER A 1 100 ? -14.239 4.654 12.271 1.00 96.88 100 SER A CA 1
ATOM 805 C C . SER A 1 100 ? -13.511 4.714 10.924 1.00 96.88 100 SER A C 1
ATOM 807 O O . SER A 1 100 ? -13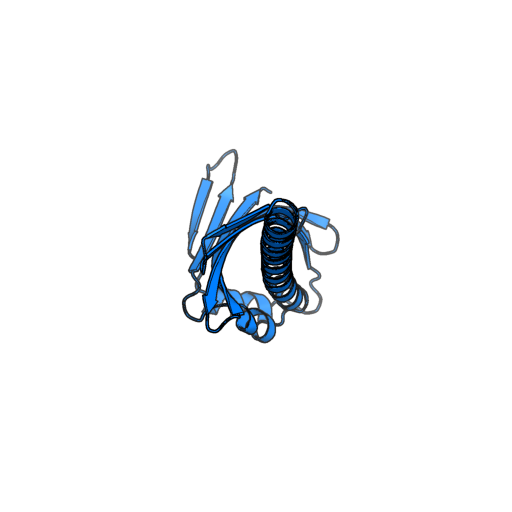.390 3.686 10.262 1.00 96.88 100 SER A O 1
ATOM 809 N N . MET A 1 101 ? -13.056 5.887 10.490 1.00 98.12 101 MET A N 1
ATOM 810 C CA . MET A 1 101 ? -12.324 6.098 9.243 1.00 98.12 101 MET A CA 1
ATOM 811 C C . MET A 1 101 ? -10.957 6.718 9.529 1.00 98.12 101 MET A C 1
ATOM 813 O O . MET A 1 101 ? -10.803 7.529 10.443 1.00 98.12 101 MET A O 1
ATOM 817 N N . ALA A 1 102 ? -9.960 6.368 8.723 1.00 98.56 102 ALA A N 1
ATOM 818 C CA . ALA A 1 102 ? -8.672 7.041 8.744 1.00 98.56 102 ALA A CA 1
ATOM 819 C C . ALA A 1 102 ? -8.079 7.196 7.345 1.00 98.56 102 ALA A C 1
ATOM 821 O O . ALA A 1 102 ? -8.260 6.337 6.482 1.00 98.56 102 ALA A O 1
ATOM 822 N N . HIS A 1 103 ? -7.306 8.263 7.165 1.00 98.69 103 HIS A N 1
ATOM 823 C CA . HIS A 1 103 ? -6.441 8.463 6.012 1.00 98.69 103 HIS A CA 1
ATOM 824 C C . HIS A 1 103 ? -4.985 8.490 6.449 1.00 98.69 103 HIS A C 1
ATOM 826 O O . HIS A 1 103 ? -4.637 9.135 7.444 1.00 98.69 103 HIS A O 1
ATOM 832 N N . VAL A 1 104 ? -4.131 7.811 5.687 1.00 98.75 104 VAL A N 1
ATOM 833 C CA . VAL A 1 104 ? -2.695 7.771 5.956 1.00 98.75 104 VAL A CA 1
ATOM 834 C C . VAL A 1 104 ? -1.910 8.072 4.689 1.00 98.75 104 VAL A C 1
ATOM 836 O O . VAL A 1 104 ? -2.021 7.360 3.696 1.00 98.75 104 VAL A O 1
ATOM 839 N N . TRP A 1 105 ? -1.111 9.132 4.741 1.00 98.81 105 TRP A N 1
ATOM 840 C CA . TRP A 1 105 ? -0.243 9.585 3.658 1.00 98.81 105 TRP A CA 1
ATOM 841 C C . TRP A 1 105 ? 1.197 9.170 3.954 1.00 98.81 105 TRP A C 1
ATOM 843 O O . TRP A 1 105 ? 1.755 9.580 4.979 1.00 98.81 105 TRP A O 1
ATOM 853 N N . THR A 1 106 ? 1.786 8.353 3.079 1.00 98.50 106 THR A N 1
ATOM 854 C CA . THR A 1 106 ? 3.104 7.740 3.299 1.00 98.50 106 THR A CA 1
ATOM 855 C C . THR A 1 106 ? 4.016 7.913 2.080 1.00 98.50 106 THR A C 1
ATOM 857 O O . THR A 1 106 ? 3.934 7.128 1.127 1.00 98.50 106 THR A O 1
ATOM 860 N N . PRO A 1 107 ? 4.885 8.939 2.063 1.00 98.69 107 PRO A N 1
ATOM 861 C CA . PRO A 1 107 ? 5.937 9.055 1.060 1.00 98.69 107 PRO A CA 1
ATOM 862 C C . PRO A 1 107 ? 6.877 7.847 1.105 1.00 98.69 107 PRO A C 1
ATOM 864 O O . PRO A 1 107 ? 7.187 7.352 2.193 1.00 98.69 107 PRO A O 1
ATOM 867 N N . TYR A 1 108 ? 7.341 7.393 -0.059 1.00 98.69 108 TYR A N 1
ATOM 868 C CA . TYR A 1 108 ? 8.177 6.200 -0.172 1.00 98.69 108 TYR A CA 1
ATOM 869 C C . TYR A 1 108 ? 9.296 6.321 -1.212 1.00 98.69 108 TYR A C 1
ATOM 871 O O . TYR A 1 108 ? 9.222 7.095 -2.172 1.00 98.69 108 TYR A O 1
ATOM 879 N N . GLU A 1 109 ? 10.306 5.471 -1.038 1.00 98.62 109 GLU A N 1
ATOM 880 C CA . GLU A 1 109 ? 11.331 5.135 -2.030 1.00 98.62 109 GLU A CA 1
ATOM 881 C C . GLU A 1 109 ? 11.228 3.647 -2.384 1.00 98.62 109 GLU A C 1
ATOM 883 O O . GLU A 1 109 ? 11.159 2.803 -1.491 1.00 98.62 109 GLU A O 1
ATOM 888 N N . PHE A 1 110 ? 11.230 3.306 -3.671 1.00 98.25 110 PHE A N 1
ATOM 889 C CA . PHE A 1 110 ? 11.140 1.923 -4.135 1.00 98.25 110 PHE A CA 1
ATOM 890 C C . PHE A 1 110 ? 12.460 1.468 -4.744 1.00 98.25 110 PHE A C 1
ATOM 892 O O . PHE A 1 110 ? 12.951 2.049 -5.714 1.00 98.25 110 PHE A O 1
ATOM 899 N N . TYR A 1 111 ? 13.013 0.388 -4.207 1.00 98.25 111 TYR A N 1
ATOM 900 C CA . TYR A 1 111 ? 14.285 -0.194 -4.605 1.00 98.25 111 TYR A CA 1
ATOM 901 C C . TYR A 1 111 ? 14.076 -1.556 -5.254 1.00 98.25 111 TYR A C 1
ATOM 903 O O . TYR A 1 111 ? 13.272 -2.360 -4.788 1.00 98.25 111 TYR A O 1
ATOM 911 N N . VAL A 1 112 ? 14.847 -1.842 -6.301 1.00 96.88 112 VAL A N 1
ATOM 912 C CA . VAL A 1 112 ? 14.939 -3.164 -6.933 1.00 96.88 112 VAL A CA 1
ATOM 913 C C . VAL A 1 112 ? 16.406 -3.551 -7.004 1.00 96.88 112 VAL A C 1
ATOM 915 O O . VAL A 1 112 ? 17.211 -2.806 -7.560 1.00 96.88 112 VAL A O 1
ATOM 918 N N . ASN A 1 113 ? 16.759 -4.710 -6.445 1.00 95.50 113 ASN A N 1
ATOM 919 C CA . ASN A 1 113 ? 18.144 -5.170 -6.309 1.00 95.50 113 ASN A CA 1
ATOM 920 C C . ASN A 1 113 ? 19.062 -4.057 -5.766 1.00 95.50 113 ASN A C 1
ATOM 922 O O . ASN A 1 113 ? 20.085 -3.734 -6.368 1.00 95.50 113 ASN A O 1
ATOM 926 N N . ASP A 1 114 ? 18.619 -3.430 -4.671 1.00 95.00 114 ASP A N 1
ATOM 927 C CA . ASP A 1 114 ? 19.314 -2.361 -3.941 1.00 95.00 114 ASP A CA 1
ATOM 928 C C . ASP A 1 114 ? 19.540 -1.056 -4.734 1.00 95.00 114 ASP A C 1
ATOM 930 O O . ASP A 1 114 ? 20.231 -0.148 -4.275 1.00 95.00 114 ASP A O 1
ATOM 934 N N . LYS A 1 115 ? 18.917 -0.914 -5.911 1.00 97.62 115 LYS A N 1
ATOM 935 C CA . LYS A 1 115 ? 18.942 0.312 -6.722 1.00 97.62 115 LYS A CA 1
ATOM 936 C C . LYS A 1 115 ? 17.602 1.027 -6.659 1.00 97.62 115 LYS A C 1
ATOM 938 O O . LYS A 1 115 ? 16.564 0.395 -6.851 1.00 97.62 115 LYS A O 1
ATOM 943 N N . LEU A 1 116 ? 17.630 2.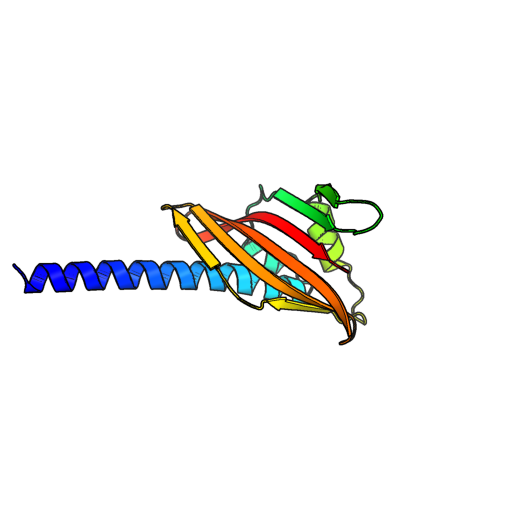342 -6.437 1.00 97.62 116 LEU A N 1
ATOM 944 C CA . LEU A 1 116 ? 16.429 3.175 -6.486 1.00 97.62 116 LEU A CA 1
ATOM 945 C C . LEU A 1 116 ? 15.797 3.063 -7.879 1.00 97.62 116 LEU A C 1
ATOM 947 O O . LEU A 1 116 ? 16.455 3.300 -8.891 1.00 97.62 116 LEU A O 1
ATOM 951 N N . SER A 1 117 ? 14.528 2.670 -7.920 1.00 96.75 117 SER A N 1
ATOM 952 C CA . SER A 1 117 ? 13.761 2.505 -9.152 1.00 96.75 117 SER A CA 1
ATOM 953 C C . SER A 1 117 ? 12.797 3.658 -9.387 1.00 96.75 117 SER A C 1
ATOM 955 O O . SER A 1 117 ? 12.626 4.057 -10.536 1.00 96.75 117 SER A O 1
ATOM 957 N N . HIS A 1 118 ? 12.102 4.097 -8.342 1.00 96.69 118 HIS A N 1
ATOM 958 C CA . HIS A 1 118 ? 11.160 5.210 -8.373 1.00 96.69 118 HIS A CA 1
ATOM 959 C C . HIS A 1 118 ? 10.845 5.649 -6.942 1.00 96.69 118 HIS A C 1
ATOM 961 O O . HIS A 1 118 ? 11.154 4.947 -5.978 1.00 96.69 118 HIS A O 1
ATOM 967 N N . SER A 1 119 ? 10.222 6.810 -6.810 1.00 97.94 119 SER A N 1
ATOM 968 C CA . SER A 1 119 ? 9.682 7.316 -5.553 1.00 97.94 119 SER A CA 1
ATOM 969 C C . SER A 1 119 ? 8.231 7.726 -5.734 1.00 97.94 119 SER A C 1
ATOM 971 O O . SER A 1 119 ? 7.712 7.819 -6.853 1.00 97.94 119 SER A O 1
ATOM 973 N N . GLY A 1 120 ? 7.553 7.951 -4.620 1.00 98.19 120 GLY A N 1
ATOM 974 C CA . GLY A 1 120 ? 6.124 8.145 -4.661 1.00 98.19 120 GLY A CA 1
ATOM 975 C C . GLY A 1 120 ? 5.525 8.516 -3.328 1.00 98.19 120 GLY A C 1
ATOM 976 O O . GLY A 1 120 ? 6.21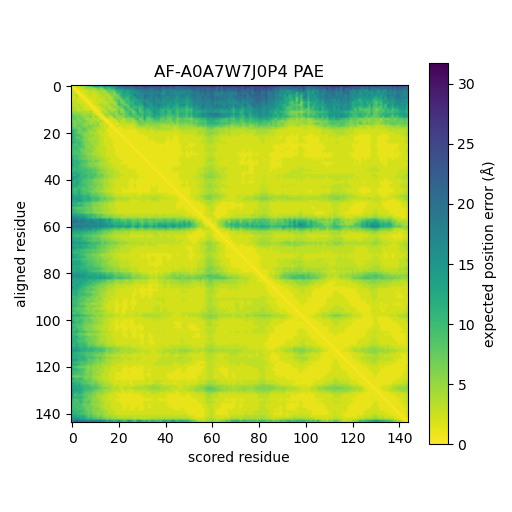3 8.788 -2.344 1.00 98.19 120 GLY A O 1
ATOM 977 N N . VAL A 1 121 ? 4.203 8.533 -3.324 1.00 98.69 121 VAL A N 1
ATOM 978 C CA . VAL A 1 121 ? 3.417 8.585 -2.100 1.00 98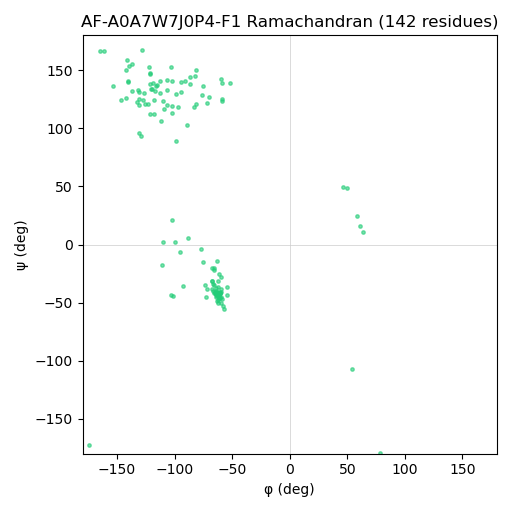.69 121 VAL A CA 1
ATOM 979 C C . VAL A 1 121 ? 2.265 7.614 -2.238 1.00 98.69 121 VAL A C 1
ATOM 981 O O . VAL A 1 121 ? 1.567 7.671 -3.249 1.00 98.69 121 VAL A O 1
ATOM 984 N N . ASN A 1 122 ? 2.057 6.791 -1.215 1.00 98.81 122 ASN A N 1
ATOM 985 C CA . ASN A 1 122 ? 0.814 6.058 -1.026 1.00 98.81 122 ASN A CA 1
ATOM 986 C C . ASN A 1 122 ? -0.151 6.880 -0.169 1.00 98.81 122 ASN A C 1
ATOM 988 O O . ASN A 1 122 ? 0.248 7.496 0.824 1.00 98.81 122 ASN A O 1
ATOM 992 N N . ALA A 1 123 ? -1.427 6.839 -0.523 1.00 98.75 123 ALA A N 1
ATOM 993 C CA . ALA A 1 123 ? -2.527 7.310 0.295 1.00 98.75 123 ALA A CA 1
ATOM 994 C C . ALA A 1 123 ? -3.447 6.127 0.603 1.00 98.75 123 ALA A C 1
ATOM 996 O O . ALA A 1 123 ? -4.114 5.585 -0.280 1.00 98.75 123 ALA A O 1
ATOM 997 N N . PHE A 1 124 ? -3.474 5.733 1.871 1.00 98.88 124 PHE A N 1
ATOM 998 C CA . PHE A 1 124 ? -4.352 4.689 2.374 1.00 98.88 124 PHE A CA 1
ATOM 999 C C . PHE A 1 124 ? -5.623 5.303 2.950 1.00 98.88 124 PHE A C 1
ATOM 1001 O O . PHE A 1 124 ? -5.573 6.301 3.670 1.00 98.88 124 PHE A O 1
ATOM 1008 N N . THR A 1 125 ? -6.758 4.659 2.697 1.00 98.81 125 THR A N 1
ATOM 1009 C CA . THR A 1 125 ? -7.989 4.845 3.471 1.00 98.81 125 THR A CA 1
ATOM 1010 C C . THR A 1 125 ? -8.285 3.564 4.224 1.00 98.81 125 THR A C 1
ATOM 1012 O O . THR A 1 125 ? -8.273 2.476 3.638 1.00 98.81 125 THR A O 1
ATOM 1015 N N . LEU A 1 126 ? -8.553 3.695 5.518 1.00 98.69 126 LEU A N 1
ATOM 1016 C CA . LEU A 1 126 ? -8.846 2.584 6.406 1.00 98.69 126 LEU A CA 1
ATOM 1017 C C . LEU A 1 126 ? -10.221 2.751 7.046 1.00 98.69 126 LEU A C 1
ATOM 1019 O O . LEU A 1 126 ? -10.658 3.863 7.338 1.00 98.69 126 LEU A O 1
ATOM 1023 N N . PHE A 1 127 ? -10.869 1.618 7.290 1.00 98.12 127 PHE A N 1
ATOM 1024 C CA . PHE A 1 127 ? -12.130 1.491 8.010 1.00 98.12 127 PHE A CA 1
ATOM 1025 C C . PHE A 1 127 ? -11.925 0.621 9.253 1.00 98.12 127 PHE A C 1
ATOM 1027 O O . PHE A 1 127 ? -11.213 -0.385 9.195 1.00 98.12 127 PHE A O 1
ATOM 1034 N N . LYS A 1 128 ? -12.527 1.008 10.379 1.00 97.56 128 LYS A N 1
ATOM 1035 C CA . LYS A 1 128 ? -12.501 0.249 11.632 1.00 97.56 128 LYS A CA 1
ATOM 1036 C C . LYS A 1 128 ? -13.678 -0.723 11.675 1.00 97.56 128 LYS A C 1
ATOM 1038 O O . LYS A 1 128 ? -14.806 -0.335 11.962 1.00 97.56 128 LYS A O 1
ATOM 1043 N N . GLU A 1 129 ? -13.397 -1.994 11.421 1.00 95.00 129 GLU A N 1
ATOM 1044 C CA . GLU A 1 129 ? -14.358 -3.094 11.442 1.00 95.00 129 GLU A CA 1
ATOM 1045 C C . GLU A 1 129 ? -14.128 -3.962 12.685 1.00 95.00 129 GLU A C 1
ATOM 1047 O O . GLU A 1 129 ? -13.050 -4.533 12.846 1.00 95.00 129 GLU A O 1
ATOM 1052 N N . ASN A 1 130 ? -15.130 -4.086 13.565 1.00 93.44 130 ASN A N 1
ATOM 1053 C CA . ASN A 1 130 ? -15.048 -4.905 14.789 1.00 93.44 130 ASN A CA 1
ATOM 1054 C C . ASN A 1 130 ? -13.772 -4.622 15.610 1.00 93.44 130 ASN A C 1
ATOM 1056 O O . ASN A 1 130 ? -13.015 -5.532 15.953 1.00 93.44 130 ASN A O 1
ATOM 1060 N N . ASP A 1 131 ? -13.507 -3.336 15.843 1.00 92.69 131 ASP A N 1
ATOM 1061 C CA . ASP A 1 131 ? -12.312 -2.815 16.513 1.00 92.69 131 ASP A CA 1
ATOM 1062 C C . ASP A 1 131 ? -10.961 -3.105 15.841 1.00 92.69 131 ASP A C 1
ATOM 1064 O O . ASP A 1 131 ? -9.908 -2.894 16.441 1.00 92.69 131 ASP A O 1
ATOM 1068 N N . LYS A 1 132 ? -10.959 -3.506 14.566 1.00 96.00 132 LYS A N 1
ATOM 1069 C CA . LYS A 1 132 ? -9.746 -3.727 13.770 1.00 96.00 132 LYS A CA 1
ATOM 1070 C C . LYS A 1 132 ? -9.723 -2.819 12.551 1.00 96.00 132 LYS A C 1
ATOM 1072 O O . LYS A 1 132 ? -10.704 -2.711 11.822 1.00 96.00 132 LYS A O 1
ATOM 1077 N N . TRP A 1 133 ? -8.586 -2.186 12.300 1.00 98.31 133 TRP A N 1
ATOM 1078 C CA . TRP A 1 133 ? -8.398 -1.383 11.097 1.00 98.31 133 TRP A CA 1
ATOM 1079 C C . TRP A 1 133 ? -8.190 -2.270 9.869 1.00 98.31 133 TRP A C 1
ATOM 1081 O O . TRP A 1 133 ? -7.455 -3.257 9.911 1.00 98.31 133 TRP A O 1
ATOM 1091 N N . LYS A 1 134 ? -8.850 -1.903 8.771 1.00 98.50 134 LYS A N 1
ATOM 1092 C CA . LYS A 1 134 ? -8.782 -2.575 7.473 1.00 98.50 134 LYS A CA 1
ATOM 1093 C C . LYS A 1 134 ? -8.558 -1.553 6.373 1.00 98.50 134 LYS A C 1
ATOM 1095 O O . LYS A 1 134 ? -9.265 -0.551 6.318 1.00 98.50 134 LYS A O 1
ATOM 1100 N N . ILE A 1 135 ? -7.615 -1.815 5.478 1.00 98.75 135 ILE A N 1
ATOM 1101 C CA . ILE A 1 135 ? -7.376 -1.006 4.281 1.00 98.75 135 ILE A CA 1
ATOM 1102 C C . ILE A 1 135 ? -8.528 -1.238 3.300 1.00 98.75 135 ILE A C 1
ATOM 1104 O O . ILE A 1 135 ? -8.781 -2.372 2.891 1.00 98.75 135 ILE A O 1
ATOM 1108 N N . ILE A 1 136 ? -9.223 -0.164 2.930 1.00 98.62 136 ILE A N 1
ATOM 1109 C CA . ILE A 1 136 ? -10.337 -0.186 1.967 1.00 98.62 136 ILE A CA 1
ATOM 1110 C C . ILE A 1 136 ? -9.991 0.516 0.653 1.00 98.62 136 ILE A C 1
ATOM 1112 O O . ILE A 1 136 ? -10.656 0.301 -0.354 1.00 98.62 136 ILE A O 1
ATOM 1116 N N . TYR A 1 137 ? -8.951 1.345 0.639 1.00 98.75 137 TYR A N 1
ATOM 1117 C CA . TYR A 1 137 ? -8.491 2.015 -0.568 1.00 98.75 137 TYR A CA 1
ATOM 1118 C C . TYR A 1 137 ? -7.003 2.322 -0.450 1.00 98.75 137 TYR A C 1
ATOM 1120 O O . TYR A 1 137 ? -6.544 2.780 0.599 1.00 98.75 137 TYR A O 1
ATOM 1128 N N . LEU A 1 138 ? -6.269 2.065 -1.524 1.00 98.69 138 LEU A N 1
ATOM 1129 C CA . LEU A 1 138 ? -4.879 2.454 -1.692 1.00 98.69 138 LEU A CA 1
ATOM 1130 C C . LEU A 1 138 ? -4.733 3.088 -3.075 1.00 98.69 138 LEU A C 1
ATOM 1132 O O . LEU A 1 138 ? -5.040 2.464 -4.090 1.00 98.69 138 LEU A O 1
ATOM 1136 N N . ILE A 1 139 ? -4.252 4.327 -3.096 1.00 98.69 139 ILE A N 1
ATOM 1137 C CA . ILE A 1 139 ? -3.776 4.980 -4.310 1.00 98.69 139 ILE A CA 1
ATOM 1138 C C . ILE A 1 139 ? -2.326 5.399 -4.144 1.00 98.69 139 ILE A C 1
ATOM 1140 O O . ILE A 1 139 ? -1.954 5.915 -3.091 1.00 98.69 139 ILE A O 1
ATOM 1144 N N . ASP A 1 140 ? -1.517 5.202 -5.178 1.00 98.44 140 ASP A N 1
ATOM 1145 C CA . ASP A 1 140 ? -0.124 5.631 -5.176 1.00 98.44 140 ASP A CA 1
ATOM 1146 C C . ASP A 1 140 ? 0.213 6.581 -6.327 1.00 98.44 140 ASP A C 1
ATOM 1148 O O . ASP A 1 140 ? -0.400 6.558 -7.391 1.00 98.44 140 ASP A O 1
ATOM 1152 N N . THR A 1 141 ? 1.209 7.437 -6.110 1.00 98.25 141 THR A N 1
ATOM 1153 C CA . THR A 1 141 ? 1.884 8.187 -7.180 1.00 98.25 141 THR A CA 1
ATOM 1154 C C . THR A 1 141 ? 3.225 7.537 -7.479 1.00 98.25 141 THR A C 1
ATOM 1156 O O . THR A 1 141 ? 3.927 7.156 -6.545 1.00 98.25 141 THR A O 1
ATOM 1159 N N . ARG A 1 142 ? 3.617 7.463 -8.756 1.00 96.62 142 ARG A N 1
ATOM 1160 C CA . ARG A 1 142 ? 4.911 6.909 -9.192 1.00 96.62 142 ARG A CA 1
ATOM 1161 C C . ARG A 1 142 ? 5.705 7.911 -10.010 1.00 96.62 142 ARG A C 1
ATOM 1163 O O . ARG A 1 142 ? 5.264 8.319 -11.085 1.00 96.62 142 ARG A O 1
ATOM 1170 N N . ARG A 1 143 ? 6.904 8.235 -9.526 1.00 94.88 143 ARG A N 1
ATOM 1171 C CA . ARG A 1 143 ? 7.869 9.164 -10.130 1.00 94.88 143 ARG A CA 1
ATOM 1172 C C . ARG A 1 143 ? 9.172 8.419 -10.401 1.00 94.88 143 ARG A C 1
ATOM 1174 O O . ARG A 1 143 ? 9.832 7.981 -9.460 1.00 94.88 143 ARG A O 1
ATOM 1181 N N . LYS A 1 144 ? 9.498 8.224 -11.677 1.00 86.62 144 LYS A N 1
ATOM 1182 C CA . LYS A 1 144 ? 10.769 7.622 -12.110 1.00 86.62 144 LYS A CA 1
ATOM 1183 C C . LYS A 1 144 ? 11.853 8.671 -12.280 1.00 86.62 144 LYS A C 1
ATOM 1185 O O . LYS A 1 144 ? 11.499 9.791 -12.709 1.00 86.62 144 LYS A O 1
#

pLDDT: mean 94.52, std 6.27, range [62.19, 98.88]

Mean predicted aligned error: 4.41 Å

Radius of gyration: 17.76 Å; Cα contacts (8 Å, |Δi|>4): 249; chains: 1; bounding box: 34×37×61 Å